Protein AF-A0A7Z8YS04-F1 (afdb_monomer_lite)

Secondary structure (DSSP, 8-state):
-HHHHHHHHHHHHHHHHHHHHHTT------HHHHHHHHHTT---PPPHHHHHHHHHHHHHHHHHHHHHHHHHHT-

Foldseek 3Di:
DVVVVVVVVVVVVVVVQVVCVVVVNHDDPDPVVVVVVVVVVPPPDQPPVRVVVVVVVVVVVVVVVVVVVVVVVVD

Structure (mmCIF, N/CA/C/O backbone):
data_AF-A0A7Z8YS04-F1
#
_entry.id   AF-A0A7Z8YS04-F1
#
loop_
_atom_site.group_PDB
_atom_site.id
_atom_site.type_symbol
_atom_site.label_atom_id
_atom_site.label_alt_id
_atom_site.label_comp_id
_atom_site.label_asym_id
_atom_site.label_entity_id
_atom_site.label_seq_id
_atom_site.pdbx_PDB_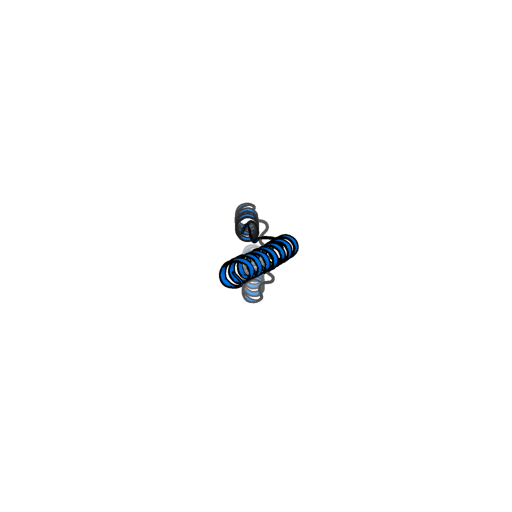ins_code
_atom_site.Cartn_x
_atom_site.Cartn_y
_atom_site.Cartn_z
_atom_site.occupancy
_atom_site.B_iso_or_equiv
_atom_site.auth_seq_id
_atom_si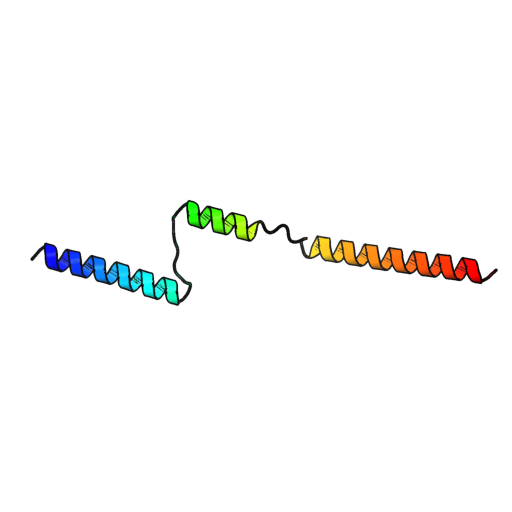te.auth_comp_id
_atom_site.auth_asym_id
_atom_site.auth_atom_id
_atom_site.pdbx_PDB_model_num
ATOM 1 N N . MET A 1 1 ? 31.946 -5.852 -45.277 1.00 54.94 1 MET A N 1
ATOM 2 C CA . MET A 1 1 ? 32.183 -6.190 -43.851 1.00 54.94 1 MET A CA 1
ATOM 3 C C . MET A 1 1 ? 31.435 -5.299 -42.849 1.00 54.94 1 MET A C 1
ATOM 5 O O . MET A 1 1 ? 31.062 -5.812 -41.806 1.00 54.94 1 MET A O 1
ATOM 9 N N . SER A 1 2 ? 31.149 -4.021 -43.146 1.00 65.88 2 SER A N 1
ATOM 10 C CA . SER A 1 2 ? 30.426 -3.104 -42.231 1.00 65.88 2 SER A CA 1
ATOM 11 C C . SER A 1 2 ? 29.024 -3.594 -41.804 1.00 65.88 2 SER A C 1
ATOM 13 O O . SER A 1 2 ? 28.699 -3.598 -40.621 1.00 65.88 2 SER A O 1
ATOM 15 N N . ASN A 1 3 ? 28.221 -4.117 -42.739 1.00 72.94 3 ASN A N 1
ATOM 16 C CA . ASN A 1 3 ? 26.826 -4.501 -42.461 1.00 72.94 3 ASN A CA 1
ATOM 17 C C . ASN A 1 3 ? 26.684 -5.719 -41.533 1.00 72.94 3 ASN A C 1
ATOM 19 O O . ASN A 1 3 ? 25.775 -5.755 -40.712 1.00 72.94 3 ASN A O 1
ATOM 23 N N . ILE A 1 4 ? 27.599 -6.692 -41.616 1.00 81.19 4 ILE A N 1
ATOM 24 C CA . ILE A 1 4 ? 27.573 -7.902 -40.773 1.00 81.19 4 ILE A CA 1
ATOM 25 C C . ILE A 1 4 ? 27.844 -7.539 -39.308 1.00 81.19 4 ILE A C 1
ATOM 27 O O . ILE A 1 4 ? 27.152 -8.015 -38.414 1.00 81.19 4 ILE A O 1
ATOM 31 N N . MET A 1 5 ? 28.798 -6.636 -39.060 1.00 82.19 5 MET A N 1
ATOM 32 C CA . MET A 1 5 ? 29.093 -6.135 -37.715 1.00 82.19 5 MET A CA 1
ATOM 33 C C . MET A 1 5 ? 27.907 -5.349 -37.136 1.00 82.19 5 MET A C 1
ATOM 35 O O . MET A 1 5 ? 27.586 -5.488 -35.957 1.00 82.19 5 MET A O 1
ATOM 39 N N . SER A 1 6 ? 27.223 -4.553 -37.961 1.00 80.12 6 SER A N 1
ATOM 40 C CA . SER A 1 6 ? 26.023 -3.815 -37.551 1.00 80.12 6 SER A CA 1
ATOM 41 C C . SER A 1 6 ? 24.857 -4.743 -37.189 1.00 80.12 6 SER A C 1
ATOM 43 O O . SER A 1 6 ? 24.223 -4.547 -36.153 1.00 80.12 6 SER A O 1
ATOM 45 N N . ILE A 1 7 ? 24.618 -5.794 -37.983 1.00 84.44 7 ILE A N 1
ATOM 46 C CA . ILE A 1 7 ? 23.594 -6.817 -37.704 1.00 84.44 7 ILE A CA 1
ATOM 47 C C . ILE A 1 7 ? 23.922 -7.579 -36.413 1.00 84.44 7 ILE A C 1
ATOM 49 O O . ILE A 1 7 ? 23.043 -7.803 -35.576 1.00 84.44 7 ILE A O 1
ATOM 53 N N . LEU A 1 8 ? 25.194 -7.933 -36.211 1.00 84.88 8 LEU A N 1
ATOM 54 C CA . LEU A 1 8 ? 25.640 -8.635 -35.010 1.00 84.88 8 LEU A CA 1
ATOM 55 C C . LEU A 1 8 ? 25.427 -7.778 -33.753 1.00 84.88 8 LEU A C 1
ATOM 57 O O . LEU A 1 8 ? 24.855 -8.250 -32.773 1.00 84.88 8 LEU A O 1
ATOM 61 N N . LYS A 1 9 ? 25.802 -6.493 -33.800 1.00 81.94 9 LYS A N 1
ATOM 62 C CA . LYS A 1 9 ? 25.566 -5.542 -32.701 1.00 81.94 9 LYS A CA 1
ATOM 63 C C . LYS A 1 9 ? 24.080 -5.384 -32.377 1.00 81.94 9 LYS A C 1
ATOM 65 O O . LYS A 1 9 ? 23.715 -5.428 -31.205 1.00 81.94 9 LYS A O 1
ATOM 70 N N . ALA A 1 10 ? 23.223 -5.248 -33.390 1.00 81.38 10 ALA A N 1
ATOM 71 C CA . ALA A 1 10 ? 21.777 -5.154 -33.188 1.00 81.38 10 ALA A CA 1
ATOM 72 C C . ALA A 1 10 ? 21.205 -6.418 -32.521 1.00 81.38 10 ALA A C 1
ATOM 74 O O . ALA A 1 10 ? 20.377 -6.323 -31.615 1.00 81.38 10 ALA A O 1
ATOM 75 N N . SER A 1 11 ? 21.705 -7.592 -32.913 1.00 83.25 11 SER A N 1
ATOM 76 C CA . SER A 1 11 ? 21.296 -8.879 -32.341 1.00 83.25 11 SER A CA 1
ATOM 77 C C . SER A 1 11 ? 21.669 -8.992 -30.859 1.00 83.25 11 SER A C 1
ATOM 79 O O . SER A 1 11 ? 20.838 -9.400 -30.051 1.00 83.25 11 SER A O 1
ATOM 81 N N . PHE A 1 12 ? 22.874 -8.559 -30.467 1.00 83.25 12 PHE A N 1
ATOM 82 C CA . PHE A 1 12 ? 23.285 -8.525 -29.057 1.00 83.25 12 PHE A CA 1
ATOM 83 C C . PHE A 1 12 ? 22.432 -7.576 -28.210 1.00 83.25 12 PHE A C 1
ATOM 85 O O . PHE A 1 12 ? 22.062 -7.923 -27.089 1.00 83.25 12 PHE A O 1
ATOM 92 N N . VAL A 1 13 ? 22.082 -6.404 -28.745 1.00 82.00 13 VAL A N 1
ATOM 93 C CA . VAL A 1 13 ? 21.203 -5.447 -28.054 1.00 82.00 13 VAL A CA 1
ATOM 94 C C . VAL A 1 13 ? 19.801 -6.033 -27.865 1.00 82.00 13 VAL A C 1
ATOM 96 O O . VAL A 1 13 ? 19.248 -5.956 -26.769 1.00 82.00 13 VAL A O 1
ATOM 99 N N . LEU A 1 14 ? 19.241 -6.670 -28.897 1.00 81.00 14 LEU A N 1
ATOM 100 C CA . LEU A 1 14 ? 17.936 -7.334 -28.820 1.00 81.00 14 LEU A CA 1
ATOM 101 C C . LEU A 1 14 ? 17.931 -8.473 -27.795 1.00 81.00 14 LEU A C 1
ATOM 103 O O . LEU A 1 14 ? 17.058 -8.510 -26.929 1.00 81.00 14 LEU A O 1
ATOM 107 N N . LEU A 1 15 ? 18.924 -9.362 -27.845 1.00 84.31 15 LEU A N 1
ATOM 108 C CA . LEU A 1 15 ? 19.040 -10.480 -26.905 1.00 84.31 15 LEU A CA 1
ATOM 109 C C . LEU A 1 15 ? 19.243 -9.996 -25.462 1.00 84.31 15 LEU A C 1
ATOM 111 O O . LEU A 1 15 ? 18.613 -10.522 -24.544 1.00 84.31 15 LEU A O 1
ATOM 115 N N . GLY A 1 16 ? 20.056 -8.955 -25.258 1.00 79.69 16 GLY A N 1
ATOM 116 C CA . GLY A 1 16 ? 20.249 -8.332 -23.946 1.00 79.69 16 GLY A CA 1
ATOM 117 C C . GLY A 1 16 ? 18.959 -7.725 -23.387 1.00 79.69 16 GLY A C 1
ATOM 118 O O . GLY A 1 16 ? 18.637 -7.920 -22.211 1.00 79.69 16 GLY A O 1
ATOM 119 N N . ASN A 1 17 ? 18.174 -7.057 -24.237 1.00 83.25 17 ASN A N 1
ATOM 120 C CA . ASN A 1 17 ? 16.876 -6.504 -23.853 1.00 83.25 17 ASN A CA 1
ATOM 121 C C . ASN A 1 17 ? 15.870 -7.609 -23.490 1.00 83.25 17 ASN A C 1
ATOM 123 O O . ASN A 1 17 ? 15.201 -7.496 -22.463 1.00 83.25 17 ASN A O 1
ATOM 127 N N . ILE A 1 18 ? 15.808 -8.696 -24.270 1.00 82.12 18 ILE A N 1
ATOM 128 C CA . ILE A 1 18 ? 14.935 -9.853 -23.999 1.00 82.12 18 ILE A CA 1
ATOM 129 C C . ILE A 1 18 ? 15.312 -10.520 -22.670 1.00 82.12 18 ILE A C 1
ATOM 131 O O . ILE A 1 18 ? 14.445 -10.756 -21.830 1.00 82.12 18 ILE A O 1
ATOM 135 N N . SER A 1 19 ? 16.601 -10.771 -22.434 1.00 84.06 19 SER A N 1
ATOM 136 C CA . SER A 1 19 ? 17.078 -11.376 -21.184 1.00 84.06 19 SER A CA 1
ATOM 137 C C . SER A 1 19 ? 16.792 -10.491 -19.966 1.00 84.06 19 SER A C 1
ATOM 139 O O . SER A 1 19 ? 16.428 -10.986 -18.895 1.00 84.06 19 SER A O 1
ATOM 141 N N . SER A 1 20 ? 16.933 -9.174 -20.116 1.00 81.75 20 SER A N 1
ATOM 142 C CA . SER A 1 20 ? 16.616 -8.221 -19.049 1.00 81.75 20 SER A CA 1
ATOM 143 C C . SER A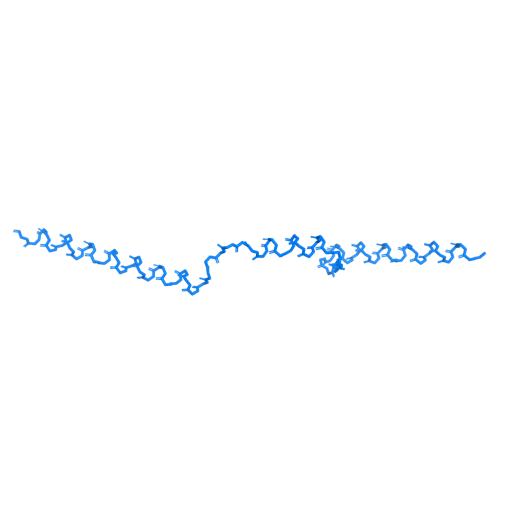 1 20 ? 15.111 -8.166 -18.779 1.00 81.75 20 SER A C 1
ATOM 145 O O . SER A 1 20 ? 14.695 -8.041 -17.628 1.00 81.75 20 SER A O 1
ATOM 147 N N . ALA A 1 21 ? 14.281 -8.279 -19.822 1.00 80.50 21 ALA A N 1
ATOM 148 C CA . ALA A 1 21 ? 12.827 -8.315 -19.681 1.00 80.50 21 ALA A CA 1
ATOM 149 C C . ALA A 1 21 ? 12.378 -9.592 -18.962 1.00 80.50 21 ALA A C 1
ATOM 151 O O . ALA A 1 21 ? 11.597 -9.512 -18.017 1.00 80.50 21 ALA A O 1
ATOM 152 N N . TYR A 1 22 ? 12.946 -10.742 -19.336 1.00 80.19 22 TYR A N 1
ATOM 153 C CA . TYR A 1 22 ? 12.679 -12.030 -18.694 1.00 80.19 22 TYR A CA 1
ATOM 154 C C . TYR A 1 22 ? 13.062 -12.045 -17.204 1.00 80.19 22 TYR A C 1
ATOM 156 O O . TYR A 1 22 ? 12.314 -12.543 -16.371 1.00 80.19 22 TYR A O 1
ATOM 164 N N . SER A 1 23 ? 14.205 -11.451 -16.849 1.00 87.31 23 SER A N 1
ATOM 165 C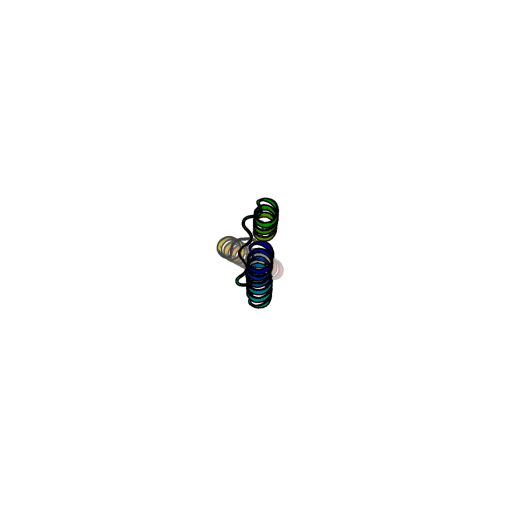 CA . SER A 1 23 ? 14.681 -11.351 -15.457 1.00 87.31 23 SER A CA 1
ATOM 166 C C . SER A 1 23 ? 14.050 -10.205 -14.652 1.00 87.31 23 SER A C 1
ATOM 168 O O . SER A 1 23 ? 14.409 -9.999 -13.495 1.00 87.31 23 SER A O 1
ATOM 170 N N . GLY A 1 24 ? 13.146 -9.421 -15.249 1.00 76.12 24 GLY A N 1
ATOM 171 C CA . GLY A 1 24 ? 12.508 -8.275 -14.594 1.00 76.12 24 GLY A CA 1
ATOM 172 C C . GLY A 1 24 ? 13.436 -7.079 -14.331 1.00 76.12 24 GLY A C 1
ATOM 173 O O . GLY A 1 24 ? 13.028 -6.109 -13.695 1.00 76.12 24 GLY A O 1
ATOM 174 N N . THR A 1 25 ? 14.675 -7.110 -14.826 1.00 77.56 25 THR A N 1
ATOM 175 C CA . THR A 1 25 ? 15.672 -6.037 -14.651 1.00 77.56 25 THR A CA 1
ATOM 176 C C . THR A 1 25 ? 15.645 -5.002 -15.776 1.00 77.56 25 THR A C 1
ATOM 178 O O . THR A 1 25 ? 16.360 -3.998 -15.716 1.00 77.56 25 THR A O 1
ATOM 181 N N . PHE A 1 26 ? 14.796 -5.203 -16.789 1.00 77.56 26 PHE A N 1
ATOM 182 C CA . PHE A 1 26 ? 14.646 -4.282 -17.909 1.00 77.56 26 PHE A CA 1
ATOM 183 C C . PHE A 1 26 ? 14.196 -2.892 -17.449 1.00 77.56 26 PHE A C 1
ATOM 185 O O . PHE A 1 26 ? 13.113 -2.689 -16.883 1.00 77.56 26 PHE A O 1
ATOM 192 N N . LYS A 1 27 ? 15.040 -1.900 -17.733 1.00 70.12 27 LYS A N 1
ATOM 193 C CA . LYS A 1 27 ? 14.753 -0.489 -17.489 1.00 70.12 27 LYS A CA 1
ATOM 194 C C . LYS A 1 27 ? 14.402 0.165 -18.818 1.00 70.12 27 LYS A C 1
ATOM 196 O O . LYS A 1 27 ? 15.262 0.342 -19.670 1.00 70.12 27 LYS A O 1
ATOM 201 N N . ASN A 1 28 ? 13.131 0.524 -18.977 1.00 71.31 28 ASN A N 1
ATOM 202 C CA . ASN A 1 28 ? 12.671 1.325 -20.102 1.00 71.31 28 ASN A CA 1
ATOM 203 C C . ASN A 1 28 ? 12.682 2.811 -19.711 1.00 71.31 28 ASN A C 1
ATOM 205 O O . ASN A 1 28 ? 12.093 3.186 -18.693 1.00 71.31 28 ASN A O 1
ATOM 209 N N . SER A 1 29 ? 13.350 3.638 -20.514 1.00 72.62 29 SER A N 1
ATOM 210 C CA . SER A 1 29 ? 13.427 5.093 -20.341 1.00 72.62 29 SER A CA 1
ATOM 211 C C . SER A 1 29 ? 12.227 5.837 -20.936 1.00 72.62 29 SER A C 1
ATOM 213 O O . SER A 1 29 ? 12.126 7.043 -20.733 1.00 72.62 29 SER A O 1
ATOM 215 N N . SER A 1 30 ? 11.330 5.148 -21.655 1.00 78.75 30 SER A N 1
ATOM 216 C CA . SER A 1 30 ? 10.147 5.746 -22.283 1.00 78.75 30 SER A CA 1
ATOM 217 C C . SER A 1 30 ? 9.282 6.472 -21.251 1.00 78.75 30 SER A C 1
ATOM 219 O O . SER A 1 30 ? 8.934 5.918 -20.201 1.00 78.75 30 SER A O 1
ATOM 221 N N . SER A 1 31 ? 8.926 7.717 -21.566 1.00 74.88 31 SER A N 1
ATOM 222 C CA . SER A 1 31 ? 8.052 8.569 -20.758 1.00 74.88 31 SER A CA 1
ATOM 223 C C . SER A 1 31 ? 6.683 7.934 -20.517 1.00 74.88 31 SER A C 1
ATOM 225 O O . SER A 1 31 ? 6.141 8.075 -19.423 1.00 74.88 31 SER A O 1
ATOM 227 N N . GLU A 1 32 ? 6.166 7.176 -21.484 1.00 76.12 32 GLU A N 1
ATOM 228 C CA . GLU A 1 32 ? 4.869 6.489 -21.408 1.00 76.12 32 GLU A CA 1
ATOM 229 C C . GLU A 1 32 ? 4.895 5.374 -20.354 1.00 76.12 32 GLU A C 1
ATOM 231 O O . GLU A 1 32 ? 4.030 5.295 -19.485 1.00 76.12 32 GLU A O 1
ATOM 236 N N . ILE A 1 33 ? 5.953 4.554 -20.344 1.00 76.62 33 ILE A N 1
ATOM 237 C CA . ILE A 1 33 ? 6.129 3.499 -19.334 1.00 76.62 33 ILE A CA 1
ATOM 238 C C . ILE A 1 33 ? 6.362 4.102 -17.944 1.00 76.62 33 ILE A C 1
ATOM 240 O O . ILE A 1 33 ? 5.942 3.534 -16.933 1.00 76.62 33 ILE A O 1
ATOM 244 N N . GLN A 1 34 ? 7.018 5.262 -17.861 1.00 76.88 34 GLN A N 1
ATOM 245 C CA . GLN A 1 34 ? 7.156 5.982 -16.596 1.00 76.88 34 GLN A CA 1
ATOM 246 C C . GLN A 1 34 ? 5.819 6.542 -16.095 1.00 76.88 34 GLN A C 1
ATOM 248 O O . GLN A 1 34 ? 5.584 6.495 -14.887 1.00 76.88 34 GLN A 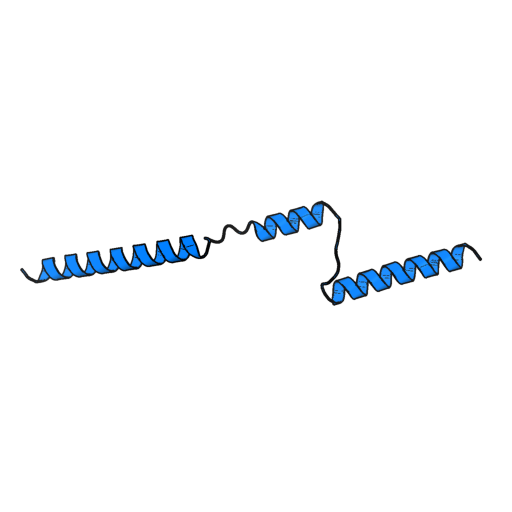O 1
ATOM 253 N N . GLN A 1 35 ? 4.954 7.039 -16.984 1.00 78.44 35 GLN A N 1
ATOM 254 C CA . GLN A 1 35 ? 3.601 7.492 -16.645 1.00 78.44 35 GLN A CA 1
ATOM 255 C C . GLN A 1 35 ? 2.736 6.332 -16.155 1.00 78.44 35 GLN A C 1
ATOM 257 O O . GLN A 1 35 ? 2.243 6.405 -15.034 1.00 78.44 35 GLN A O 1
ATOM 262 N N . LEU A 1 36 ? 2.692 5.211 -16.880 1.00 78.44 36 LEU A N 1
ATOM 263 C CA . LEU A 1 36 ? 1.982 4.003 -16.438 1.00 78.44 36 LEU A CA 1
ATOM 264 C C . LEU A 1 36 ? 2.480 3.514 -15.069 1.00 78.44 36 LEU A C 1
ATOM 266 O O . LEU A 1 36 ? 1.693 3.187 -14.185 1.00 78.44 36 LEU A O 1
ATOM 270 N N . ARG A 1 37 ? 3.798 3.534 -14.827 1.00 73.81 37 ARG A N 1
ATOM 271 C CA . ARG A 1 37 ? 4.373 3.200 -13.509 1.00 73.81 37 ARG A CA 1
ATOM 272 C C . ARG A 1 37 ? 4.015 4.197 -12.407 1.00 73.81 37 ARG A C 1
ATOM 274 O O . ARG A 1 37 ? 4.111 3.823 -11.238 1.00 73.81 37 ARG A O 1
ATOM 281 N N . LYS A 1 38 ? 3.728 5.457 -12.736 1.00 73.81 38 LYS A N 1
ATOM 282 C CA . LYS A 1 38 ? 3.251 6.465 -11.776 1.00 73.81 38 LYS A CA 1
ATOM 283 C C . LYS A 1 38 ? 1.769 6.261 -11.498 1.00 73.81 38 LYS A C 1
ATOM 285 O O . LYS A 1 38 ? 1.398 6.237 -10.336 1.00 73.81 38 LYS A O 1
ATOM 290 N N . GLU A 1 39 ? 0.966 6.019 -12.526 1.00 74.00 39 GLU A N 1
ATOM 291 C CA . GLU A 1 39 ? -0.462 5.706 -12.405 1.00 74.00 39 GLU A CA 1
ATOM 292 C C . GLU A 1 39 ? -0.694 4.435 -11.581 1.00 74.00 39 GLU A C 1
ATOM 294 O O . GLU A 1 39 ? -1.457 4.462 -10.624 1.00 74.00 39 GLU A O 1
ATOM 299 N N . MET A 1 40 ? 0.058 3.359 -11.840 1.00 72.44 40 MET A N 1
ATOM 300 C CA . MET A 1 40 ? 0.006 2.133 -11.030 1.00 72.44 40 MET A CA 1
ATOM 301 C C . MET A 1 40 ? 0.458 2.340 -9.578 1.00 72.44 40 MET A C 1
ATOM 303 O O . MET A 1 40 ? 0.047 1.598 -8.692 1.00 72.44 40 MET A O 1
ATOM 307 N N . ARG A 1 41 ? 1.345 3.311 -9.323 1.00 67.88 41 ARG A N 1
ATOM 308 C CA . ARG A 1 41 ? 1.788 3.665 -7.965 1.00 67.88 41 ARG A CA 1
ATOM 309 C C . ARG A 1 41 ? 0.838 4.634 -7.264 1.00 67.88 41 ARG A C 1
ATOM 311 O O . ARG A 1 41 ? 0.830 4.653 -6.040 1.00 67.88 41 ARG A O 1
ATOM 318 N N . ASN A 1 42 ? 0.030 5.371 -8.021 1.00 63.81 42 ASN A N 1
ATOM 319 C CA . ASN A 1 42 ? -1.071 6.213 -7.553 1.00 63.81 42 ASN A CA 1
ATOM 320 C C . ASN A 1 42 ? -2.357 5.401 -7.340 1.00 63.81 42 ASN A C 1
ATOM 322 O O . ASN A 1 42 ? -3.462 5.903 -7.532 1.00 63.81 42 ASN A O 1
ATOM 326 N N . LEU A 1 43 ? -2.237 4.139 -6.936 1.00 64.94 43 LEU A N 1
ATOM 327 C CA . LEU A 1 43 ? -3.350 3.499 -6.263 1.00 64.94 43 LEU A CA 1
ATOM 328 C C . LEU A 1 43 ? -3.428 4.170 -4.890 1.00 64.94 43 LEU A C 1
ATOM 330 O O . LEU A 1 43 ? -2.505 4.022 -4.088 1.00 64.94 43 LEU A O 1
ATOM 334 N N . ASP A 1 44 ? -4.478 4.967 -4.678 1.00 64.31 44 ASP A N 1
ATOM 335 C CA . ASP A 1 44 ? -4.801 5.662 -3.426 1.00 64.31 44 ASP A CA 1
ATOM 336 C C . ASP A 1 44 ? -5.110 4.628 -2.330 1.00 64.31 44 ASP A C 1
ATOM 338 O O . ASP A 1 44 ? -6.239 4.424 -1.887 1.00 64.31 44 ASP A O 1
ATOM 342 N N . TYR A 1 45 ? -4.087 3.885 -1.922 1.00 64.00 45 TYR A N 1
ATOM 343 C CA . TYR A 1 45 ? -4.166 3.007 -0.779 1.00 64.00 45 TYR A CA 1
ATOM 344 C C . TYR A 1 45 ? -4.026 3.874 0.467 1.00 64.00 45 TYR A C 1
ATOM 346 O O . TYR A 1 45 ? -3.057 4.639 0.572 1.00 64.00 45 TYR A O 1
ATOM 354 N N . PRO A 1 46 ? -4.958 3.771 1.433 1.00 66.25 46 PRO A N 1
ATOM 355 C CA . PRO A 1 46 ? -4.796 4.466 2.694 1.00 66.25 46 PRO A CA 1
ATOM 356 C C . PRO A 1 46 ? -3.443 4.071 3.282 1.00 66.25 46 PRO A C 1
ATOM 358 O O . PRO A 1 46 ? -3.103 2.891 3.380 1.00 66.25 46 PRO A O 1
ATOM 361 N N . SER A 1 47 ? -2.632 5.073 3.631 1.00 79.25 47 SER A N 1
ATOM 362 C CA . SER A 1 47 ? -1.326 4.795 4.227 1.00 79.25 47 SER A CA 1
ATOM 363 C C . SER A 1 47 ? -1.504 3.903 5.465 1.00 79.25 47 SER A C 1
ATOM 365 O O . SER A 1 47 ? -2.489 4.076 6.186 1.00 79.25 47 SER A O 1
ATOM 367 N N . PRO A 1 48 ? -0.543 3.027 5.810 1.00 81.31 48 PRO A N 1
ATOM 368 C CA . PRO A 1 48 ? -0.655 2.186 7.006 1.00 81.31 48 PRO A CA 1
ATOM 369 C C . PRO A 1 48 ? -0.923 2.977 8.299 1.00 81.31 48 PRO A C 1
ATOM 371 O O . PRO A 1 48 ? -1.523 2.471 9.243 1.00 81.31 48 PRO A O 1
ATOM 374 N N . LYS A 1 49 ? -0.491 4.246 8.353 1.00 84.81 49 LYS A N 1
ATOM 375 C CA . LYS A 1 49 ? -0.792 5.161 9.464 1.00 84.81 49 LYS A CA 1
ATOM 376 C C . LYS A 1 49 ? -2.267 5.564 9.495 1.00 84.81 49 LYS A C 1
ATOM 378 O O . LYS A 1 49 ? -2.864 5.550 10.568 1.00 84.81 49 LYS A O 1
ATOM 383 N N . LEU A 1 50 ? -2.821 5.923 8.336 1.00 85.56 50 LEU A N 1
ATOM 384 C CA . LEU A 1 50 ? -4.229 6.283 8.184 1.00 85.56 50 LEU A CA 1
ATOM 385 C C . LEU A 1 50 ? -5.124 5.079 8.482 1.00 85.56 50 LEU A C 1
ATOM 387 O O . LEU A 1 50 ? -6.068 5.195 9.254 1.00 85.56 50 LEU A O 1
ATOM 391 N N . ASP A 1 51 ? -4.763 3.912 7.956 1.00 87.56 51 ASP A N 1
ATOM 392 C CA . ASP A 1 51 ? -5.481 2.662 8.191 1.00 87.56 51 ASP A CA 1
ATOM 393 C C . ASP A 1 51 ? -5.515 2.298 9.687 1.00 87.56 51 ASP A C 1
ATOM 395 O O . ASP A 1 51 ? -6.576 2.079 10.273 1.00 87.56 51 ASP A O 1
ATOM 399 N N . LYS A 1 52 ? -4.365 2.395 10.370 1.00 89.56 52 LYS A N 1
ATOM 400 C CA . LYS A 1 52 ? -4.279 2.197 11.825 1.00 89.56 52 LYS A CA 1
ATOM 401 C C . LYS A 1 52 ? -5.140 3.190 12.614 1.00 89.56 52 LYS A C 1
ATOM 403 O O . LYS A 1 52 ? -5.701 2.829 13.651 1.00 89.56 52 LYS A O 1
ATOM 408 N N . GLN A 1 53 ? -5.210 4.446 12.174 1.00 93.00 53 GLN A N 1
ATOM 409 C CA . GLN A 1 53 ? -6.037 5.463 12.822 1.00 93.00 53 GLN A CA 1
ATOM 410 C C . GLN A 1 53 ? -7.529 5.172 12.633 1.00 93.00 53 GLN A C 1
ATOM 412 O O . GLN A 1 53 ? -8.278 5.253 13.608 1.00 93.00 53 GLN A O 1
ATOM 417 N N . ASN A 1 54 ? -7.936 4.782 11.425 1.00 91.69 54 ASN A N 1
ATOM 418 C CA . ASN A 1 54 ? -9.309 4.390 11.120 1.00 91.69 54 ASN A CA 1
ATOM 419 C C . ASN A 1 54 ? -9.736 3.194 11.977 1.00 91.69 54 ASN A C 1
ATOM 421 O O . ASN A 1 54 ? -10.717 3.294 12.709 1.00 91.69 54 ASN A O 1
ATOM 425 N N . LEU A 1 55 ? -8.914 2.141 12.030 1.00 93.50 55 LEU A N 1
ATOM 426 C CA . LEU A 1 55 ? -9.194 0.961 12.850 1.00 93.50 55 LEU A CA 1
ATOM 427 C C . LEU A 1 55 ? -9.350 1.307 14.341 1.00 93.50 55 LEU A C 1
ATOM 429 O O . LEU A 1 55 ? -10.237 0.799 15.028 1.00 93.50 55 LEU A O 1
ATOM 433 N N . LYS A 1 56 ? -8.505 2.205 14.864 1.00 95.19 56 LYS A N 1
ATOM 434 C CA . LYS A 1 56 ? -8.612 2.666 16.256 1.00 95.19 56 LYS A CA 1
ATOM 435 C C . LYS A 1 56 ? -9.918 3.426 16.504 1.00 95.19 56 LYS A C 1
ATOM 437 O O . LYS A 1 56 ? -10.520 3.265 17.567 1.00 95.19 56 LYS A O 1
ATOM 442 N N . ASN A 1 57 ? -10.335 4.266 15.561 1.00 95.44 57 ASN A N 1
ATOM 443 C CA . ASN A 1 57 ? -11.586 5.012 15.666 1.00 95.44 57 ASN A CA 1
ATOM 444 C C . ASN A 1 57 ? -12.793 4.071 15.661 1.00 95.44 57 ASN A C 1
ATOM 446 O O . ASN A 1 57 ? -13.665 4.215 16.519 1.00 95.44 57 ASN A O 1
ATOM 450 N N . ASP A 1 58 ? -12.791 3.068 14.786 1.00 95.12 58 ASP A N 1
ATOM 451 C CA . ASP A 1 58 ? -13.861 2.074 14.699 1.00 95.12 58 ASP A CA 1
ATOM 452 C C . ASP A 1 58 ? -13.990 1.273 15.998 1.00 95.12 58 ASP A C 1
ATOM 454 O O . ASP A 1 58 ? -15.080 1.192 16.567 1.00 95.12 58 ASP A O 1
ATOM 458 N N . CYS A 1 59 ? -12.874 0.792 16.558 1.00 95.25 59 CYS A N 1
ATOM 459 C CA . CYS A 1 59 ? -12.868 0.120 17.863 1.00 95.25 59 CYS A CA 1
ATOM 460 C C . CYS A 1 59 ? -13.478 0.989 18.977 1.00 95.25 59 CYS A C 1
ATOM 462 O O . CYS A 1 59 ? -14.264 0.506 19.795 1.00 95.25 59 CYS A O 1
ATOM 464 N N . ASN A 1 60 ? -13.139 2.281 19.013 1.00 96.00 60 ASN A N 1
ATOM 465 C CA . ASN A 1 60 ? -13.677 3.201 20.015 1.00 96.00 60 ASN A CA 1
ATOM 466 C C . ASN A 1 60 ? -15.182 3.439 19.838 1.00 96.00 60 ASN A C 1
ATOM 468 O O . ASN A 1 60 ? -15.897 3.568 20.834 1.00 96.00 60 ASN A O 1
ATOM 472 N N . ASN A 1 61 ? -15.660 3.518 18.596 1.00 96.31 61 ASN A N 1
ATOM 473 C CA . ASN A 1 61 ? -17.080 3.692 18.301 1.00 96.31 61 ASN A CA 1
ATOM 474 C C . ASN A 1 61 ? -17.876 2.463 18.748 1.00 96.31 61 ASN A C 1
ATOM 476 O O . ASN A 1 61 ? -18.834 2.605 19.506 1.00 96.31 61 ASN A O 1
ATOM 480 N N . VAL A 1 62 ? -17.393 1.264 18.415 1.00 95.94 62 VAL A N 1
ATOM 481 C CA . VAL A 1 62 ? -17.992 -0.001 18.860 1.00 95.94 62 VAL A CA 1
ATOM 482 C C . VAL A 1 62 ? -18.073 -0.066 20.388 1.00 95.94 62 VAL A C 1
ATOM 484 O O . VAL A 1 62 ? -19.127 -0.370 20.946 1.00 95.94 62 VAL A O 1
ATOM 487 N N . ALA A 1 63 ? -16.995 0.283 21.096 1.00 94.81 63 ALA A N 1
ATOM 488 C CA . ALA A 1 63 ? -16.991 0.289 22.560 1.00 94.81 63 ALA A CA 1
ATOM 489 C C . ALA A 1 63 ? -18.019 1.270 23.160 1.00 94.81 63 ALA A C 1
ATOM 491 O O . ALA A 1 63 ? -18.675 0.956 24.158 1.00 94.81 63 ALA A O 1
ATOM 492 N N . LYS A 1 64 ? -18.187 2.454 22.554 1.00 95.56 64 LYS A N 1
ATOM 493 C CA . LYS A 1 64 ? -19.203 3.433 22.974 1.00 95.56 64 LYS A CA 1
ATOM 494 C C . LYS A 1 64 ? -20.617 2.909 22.754 1.00 95.56 64 LYS A C 1
ATOM 496 O O . LYS A 1 64 ? -21.456 3.078 23.640 1.00 95.56 64 LYS A O 1
ATOM 501 N N . ASP A 1 65 ? -20.868 2.261 21.622 1.00 94.31 65 ASP A N 1
ATOM 502 C CA . ASP A 1 65 ? -22.177 1.690 21.307 1.00 94.31 65 ASP A CA 1
ATOM 503 C C . ASP A 1 65 ? -22.543 0.569 22.280 1.00 94.31 65 ASP A C 1
ATOM 505 O O . ASP A 1 65 ? -23.650 0.571 22.825 1.00 94.31 65 ASP A O 1
ATOM 509 N N . TYR A 1 66 ? -21.593 -0.315 22.603 1.00 92.88 66 TYR A N 1
ATOM 510 C CA . TYR A 1 66 ? -21.785 -1.337 23.635 1.00 92.88 66 TYR A CA 1
ATOM 511 C C . TYR A 1 66 ? -22.096 -0.731 25.002 1.00 92.88 66 TYR A C 1
ATOM 513 O O . TYR A 1 66 ? -23.042 -1.164 25.661 1.00 92.88 66 TYR A O 1
ATOM 521 N N . LYS A 1 67 ? -21.346 0.294 25.423 1.00 93.25 67 LYS A N 1
ATOM 522 C CA . LYS A 1 67 ? -21.602 0.981 26.695 1.00 93.25 67 LYS A CA 1
ATOM 523 C C . LYS A 1 67 ? -23.002 1.596 26.725 1.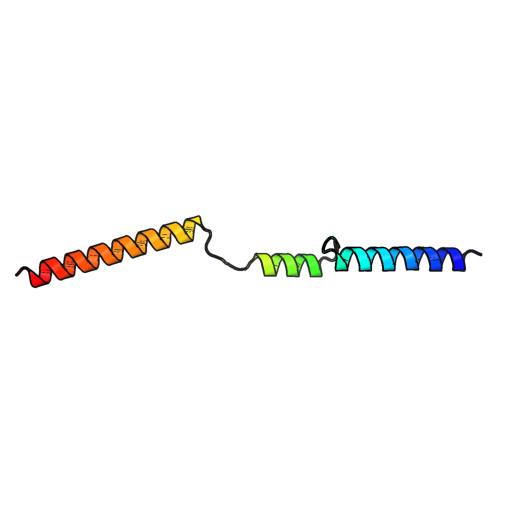00 93.25 67 LYS A C 1
ATOM 525 O O . LYS A 1 67 ? -23.741 1.395 27.683 1.00 93.25 67 LYS A O 1
ATOM 530 N N . LYS A 1 68 ? -23.389 2.292 25.655 1.00 93.25 68 LYS A N 1
ATOM 531 C CA . LYS A 1 68 ? -24.715 2.906 25.525 1.00 93.25 68 LYS A CA 1
ATOM 532 C C . LYS A 1 68 ? -25.833 1.862 25.555 1.00 93.25 68 LYS A C 1
ATOM 534 O O . LYS A 1 68 ? -26.860 2.095 26.188 1.00 93.25 68 LYS A O 1
ATOM 539 N N . ALA A 1 69 ? -25.647 0.728 24.881 1.00 91.12 69 ALA A N 1
ATOM 540 C CA . ALA A 1 69 ? -26.598 -0.376 24.913 1.00 91.12 69 ALA A CA 1
ATOM 541 C C . ALA A 1 69 ? -26.720 -0.951 26.330 1.00 91.12 69 ALA A C 1
ATOM 543 O O . ALA A 1 69 ? -27.829 -1.077 26.841 1.00 91.12 69 ALA A O 1
ATOM 544 N N . PHE A 1 70 ? -25.595 -1.222 26.992 1.00 91.38 70 PHE A N 1
ATOM 545 C CA . PHE A 1 70 ? -25.577 -1.730 28.361 1.00 91.38 70 PHE A CA 1
ATOM 546 C C . PHE A 1 70 ? -26.289 -0.784 29.338 1.00 91.38 70 PHE A C 1
ATOM 548 O O . PHE A 1 70 ? -27.180 -1.214 30.065 1.00 91.38 70 PHE A O 1
ATOM 555 N N . ASP A 1 71 ? -25.976 0.513 29.295 1.00 90.25 71 ASP A N 1
ATOM 556 C CA . ASP A 1 71 ? -26.609 1.525 30.150 1.00 90.25 71 ASP A CA 1
ATOM 557 C C . ASP A 1 71 ? -28.124 1.652 29.890 1.00 90.25 71 ASP A C 1
ATOM 559 O O . ASP A 1 71 ? -28.886 1.966 30.806 1.00 90.25 71 ASP A O 1
ATOM 563 N N . LYS A 1 72 ? -28.583 1.378 28.660 1.00 88.94 72 LYS A N 1
ATOM 564 C CA . LYS A 1 72 ? -30.008 1.389 28.295 1.00 88.94 72 LYS A CA 1
ATOM 565 C C . LYS A 1 72 ? -30.784 0.212 28.895 1.00 88.94 72 LYS A C 1
ATOM 567 O O . LYS A 1 72 ? -31.930 0.411 29.279 1.00 88.94 72 LYS A O 1
ATOM 572 N N . TYR A 1 73 ? -30.184 -0.978 28.964 1.00 80.12 73 TYR A N 1
ATOM 573 C CA . TYR A 1 73 ? -30.827 -2.199 29.482 1.00 80.12 73 TYR A CA 1
ATOM 574 C C . TYR A 1 73 ? -30.588 -2.445 30.981 1.00 80.12 73 TYR A C 1
ATOM 576 O O . TYR A 1 73 ? -31.126 -3.395 31.538 1.00 80.12 73 TYR A O 1
ATOM 584 N N . LYS A 1 74 ? -29.774 -1.611 31.641 1.00 71.50 74 LYS A N 1
ATOM 585 C CA . LYS A 1 74 ? -29.549 -1.654 33.096 1.00 71.50 74 LYS A CA 1
ATOM 586 C C . LYS A 1 74 ? -30.619 -0.888 33.902 1.00 71.50 74 LYS A C 1
ATOM 588 O O . LYS A 1 74 ? -30.551 -0.885 35.130 1.00 71.50 74 LYS A O 1
ATOM 593 N N . LYS A 1 75 ? -31.553 -0.212 33.225 1.00 53.94 75 LYS A N 1
ATOM 594 C CA . LYS A 1 75 ? -32.778 0.369 33.799 1.00 53.94 75 LYS A CA 1
ATOM 595 C C . LYS A 1 75 ? -33.936 -0.600 33.636 1.00 53.94 75 LYS A C 1
ATOM 597 O O . LYS A 1 75 ? -34.774 -0.621 34.557 1.00 53.94 75 LYS A O 1
#

pLDDT: mean 81.33, std 10.02, range [53.94, 96.31]

Organism: NCBI:txid1015

Sequence (75 aa):
MSNIMSILKASFVLLGNISSAYSGTFKNSSSEIQQLRKEMRNLDYPSPKLDKQNLKNDCNNVAKDYKKAFDKYKK

Radius of gyration: 29.0 Å; chains: 1; bounding box: 65×21×78 Å